Protein AF-A0A4R6C0G3-F1 (afdb_monomer)

pLDDT: mean 91.53, std 8.8, range [60.25, 98.06]

Sequence (121 aa):
MKKSLHKLELGYLLPVAFIAAYADFKWGTVLGYTFSIIYTVALACLLLVQKRDIAVIRGNIISMILSIILCIIFINGQDNGYFKPFGPTGFMVFLTVVFTILQFVIGKIVAKVRRNNDQTT

Radius of gyration: 15.87 Å; Cα contacts (8 Å, |Δi|>4): 125; chains: 1; bounding box: 39×25×46 Å

Structure (mmCIF, N/CA/C/O backbone):
data_AF-A0A4R6C0G3-F1
#
_entry.id   AF-A0A4R6C0G3-F1
#
loop_
_atom_site.group_PDB
_atom_site.id
_atom_site.type_symbol
_atom_site.label_atom_id
_atom_site.label_alt_id
_atom_site.label_comp_id
_atom_site.label_asym_id
_atom_site.label_entity_id
_atom_site.label_seq_id
_atom_site.pdbx_PDB_ins_code
_atom_site.Cartn_x
_atom_site.Cartn_y
_atom_site.Cartn_z
_atom_site.occupancy
_atom_site.B_iso_or_equiv
_atom_site.auth_seq_id
_atom_site.auth_comp_id
_atom_site.auth_asym_id
_atom_site.auth_atom_id
_atom_site.pdbx_PDB_model_num
ATOM 1 N N . MET A 1 1 ? -5.935 10.659 22.397 1.00 60.72 1 MET A N 1
ATOM 2 C CA . MET A 1 1 ? -6.317 9.726 21.307 1.00 60.72 1 MET A CA 1
ATOM 3 C C . MET A 1 1 ? -6.032 10.265 19.894 1.00 60.72 1 MET A C 1
ATOM 5 O O . MET A 1 1 ? -5.308 9.601 19.163 1.00 60.72 1 MET A O 1
ATOM 9 N N . LYS A 1 2 ? -6.485 11.477 19.514 1.00 61.81 2 LYS A N 1
ATOM 10 C CA . LYS A 1 2 ? -6.281 12.054 18.157 1.00 61.81 2 LYS A CA 1
ATOM 11 C C . LYS A 1 2 ? -4.820 12.093 17.658 1.00 61.81 2 LYS A C 1
ATOM 13 O O . LYS A 1 2 ? -4.574 11.770 16.504 1.00 61.81 2 LYS A O 1
ATOM 18 N N . LYS A 1 3 ? -3.841 12.400 18.525 1.00 63.91 3 LYS A N 1
ATOM 19 C CA . LYS A 1 3 ? -2.407 12.403 18.152 1.00 63.91 3 LYS A CA 1
ATOM 20 C C . LYS A 1 3 ? -1.879 11.035 17.687 1.00 63.91 3 LYS A C 1
ATOM 22 O O . LYS A 1 3 ? -0.987 10.999 16.853 1.00 63.91 3 LYS A O 1
ATOM 27 N N . SER A 1 4 ? -2.411 9.926 18.209 1.00 74.19 4 SER A N 1
ATOM 28 C CA . SER A 1 4 ? -1.988 8.574 17.802 1.00 74.19 4 SER A CA 1
ATOM 29 C C . SER A 1 4 ? -2.500 8.228 16.399 1.00 74.19 4 SER A C 1
ATOM 31 O O . SER A 1 4 ? -1.780 7.667 15.582 1.00 74.19 4 SER A O 1
ATOM 33 N N . LEU A 1 5 ? -3.717 8.673 16.074 1.00 78.44 5 LEU A N 1
ATOM 34 C CA . LEU A 1 5 ? -4.341 8.445 14.772 1.00 78.44 5 LEU A CA 1
ATOM 35 C C . LEU A 1 5 ? -3.604 9.123 13.617 1.00 78.44 5 LEU A C 1
ATOM 37 O O . LEU A 1 5 ? -3.425 8.505 12.574 1.00 78.44 5 LEU A O 1
ATOM 41 N N . HIS A 1 6 ? -3.145 10.362 13.801 1.00 82.88 6 HIS A N 1
ATOM 42 C CA . HIS A 1 6 ? -2.366 11.041 12.762 1.00 82.88 6 HIS A CA 1
ATOM 43 C C . HIS A 1 6 ? -1.019 10.365 12.497 1.00 82.88 6 HIS A C 1
ATOM 45 O O . HIS A 1 6 ? -0.565 10.358 11.358 1.00 82.88 6 HIS A O 1
ATOM 51 N N . LYS A 1 7 ? -0.401 9.735 13.506 1.00 85.62 7 LYS A N 1
ATOM 52 C CA . LYS A 1 7 ? 0.822 8.943 13.295 1.00 85.62 7 LYS A CA 1
ATOM 53 C C . LYS A 1 7 ? 0.564 7.724 12.404 1.00 85.62 7 LYS A C 1
ATOM 55 O O . LYS A 1 7 ? 1.399 7.407 11.569 1.00 85.62 7 LYS A O 1
ATOM 60 N N . LEU A 1 8 ? -0.595 7.075 12.550 1.00 87.31 8 LEU A N 1
ATOM 61 C CA . LEU A 1 8 ? -0.990 5.955 11.687 1.00 87.31 8 LEU A CA 1
ATOM 62 C C . LEU A 1 8 ? -1.234 6.407 10.243 1.00 87.31 8 LEU A C 1
ATOM 64 O O . LEU A 1 8 ? -0.817 5.729 9.311 1.00 87.31 8 LEU A O 1
ATOM 68 N N . GLU A 1 9 ? -1.866 7.569 10.053 1.00 87.75 9 GLU A N 1
ATOM 69 C CA . GLU A 1 9 ? -2.043 8.166 8.723 1.00 87.75 9 GLU A CA 1
ATOM 70 C C . GLU A 1 9 ? -0.699 8.511 8.069 1.00 87.75 9 GLU A C 1
ATOM 72 O O . GLU A 1 9 ? -0.540 8.309 6.869 1.00 87.75 9 GLU A O 1
ATOM 77 N N . LEU A 1 10 ? 0.283 8.971 8.853 1.00 90.12 10 LEU A N 1
ATOM 78 C CA . LEU A 1 10 ? 1.631 9.265 8.363 1.00 90.12 10 LEU A CA 1
ATOM 79 C C . LEU A 1 10 ? 2.340 8.015 7.817 1.00 90.12 10 LEU A C 1
ATOM 81 O O . LEU A 1 10 ? 3.127 8.122 6.883 1.00 90.12 10 LEU A O 1
ATOM 85 N N . GLY A 1 11 ? 2.026 6.828 8.347 1.00 87.44 11 GLY A N 1
ATOM 86 C CA . GLY A 1 11 ? 2.551 5.559 7.835 1.00 87.44 11 GLY A CA 1
ATOM 87 C C . GLY A 1 11 ? 2.175 5.289 6.373 1.00 87.44 11 GLY A C 1
ATOM 88 O O . GLY A 1 11 ? 2.958 4.710 5.627 1.00 87.44 11 GLY A O 1
ATOM 89 N N . TYR A 1 12 ? 1.027 5.798 5.918 1.00 88.31 12 TYR A N 1
ATOM 90 C CA . TYR A 1 12 ? 0.617 5.690 4.515 1.00 88.31 12 TYR A CA 1
ATOM 91 C C . TYR A 1 12 ? 1.380 6.625 3.567 1.00 88.31 12 TYR A C 1
ATOM 93 O O . TYR A 1 12 ? 1.223 6.509 2.355 1.00 88.31 12 TYR A O 1
ATOM 101 N N . LEU A 1 13 ? 2.221 7.533 4.073 1.00 91.94 13 LEU A N 1
ATOM 102 C CA . LEU A 1 13 ? 3.124 8.302 3.213 1.00 91.94 13 LEU A CA 1
ATOM 103 C C . LEU A 1 13 ? 4.275 7.449 2.670 1.00 91.94 13 LEU A C 1
ATOM 105 O O . LEU A 1 13 ? 4.986 7.891 1.772 1.00 91.94 13 LEU A O 1
ATOM 109 N N . LEU A 1 14 ? 4.475 6.235 3.190 1.00 94.56 14 LEU A N 1
ATOM 110 C CA . LEU A 1 14 ? 5.455 5.324 2.621 1.00 94.56 14 LEU A CA 1
ATOM 111 C C . LEU A 1 14 ? 4.991 4.852 1.234 1.00 94.56 14 LEU A C 1
ATOM 113 O O . LEU A 1 14 ? 3.840 4.438 1.091 1.00 94.56 14 LEU A O 1
ATOM 117 N N . PRO A 1 15 ? 5.863 4.863 0.213 1.00 96.62 15 PRO A N 1
ATOM 118 C CA . PRO A 1 15 ? 5.567 4.358 -1.127 1.00 96.62 15 PRO A CA 1
ATOM 119 C C . PRO A 1 15 ? 5.642 2.825 -1.146 1.00 96.62 15 PRO A C 1
ATOM 121 O O . PRO A 1 15 ? 6.580 2.228 -1.674 1.00 96.62 15 PRO A O 1
ATOM 124 N N . VAL A 1 16 ? 4.674 2.175 -0.499 1.00 96.56 16 VAL A N 1
ATOM 125 C CA . VAL A 1 16 ? 4.744 0.749 -0.154 1.00 96.56 16 VAL A CA 1
ATOM 126 C C . VAL A 1 16 ? 4.837 -0.140 -1.394 1.00 96.56 16 VAL A C 1
ATOM 128 O O . VAL A 1 16 ? 5.658 -1.052 -1.412 1.00 96.56 16 VAL A O 1
ATOM 131 N N . ALA A 1 17 ? 4.052 0.131 -2.442 1.00 96.81 17 ALA A N 1
ATOM 132 C CA . ALA A 1 17 ? 4.088 -0.672 -3.668 1.00 96.81 17 ALA A CA 1
ATOM 133 C C . ALA A 1 17 ? 5.476 -0.631 -4.331 1.00 96.81 17 ALA A C 1
ATOM 135 O O . ALA A 1 17 ? 5.992 -1.672 -4.738 1.00 96.81 17 ALA A O 1
ATOM 136 N N . PHE A 1 18 ? 6.110 0.548 -4.361 1.00 96.94 18 PHE A N 1
ATOM 137 C CA . PHE A 1 18 ? 7.472 0.693 -4.869 1.00 96.94 18 PHE A CA 1
ATOM 138 C C . PHE A 1 18 ? 8.494 -0.020 -3.989 1.00 96.94 18 PHE A C 1
ATOM 140 O O . PHE A 1 18 ? 9.297 -0.776 -4.519 1.00 96.94 18 PHE A O 1
ATOM 147 N N . ILE A 1 19 ? 8.464 0.178 -2.665 1.00 96.75 19 ILE A N 1
ATOM 148 C CA . ILE A 1 19 ? 9.412 -0.474 -1.744 1.00 96.75 19 ILE A CA 1
ATOM 149 C C . ILE A 1 19 ? 9.336 -1.994 -1.898 1.00 96.75 19 ILE A C 1
ATOM 151 O O . ILE A 1 19 ? 10.369 -2.648 -2.025 1.00 96.75 19 ILE A O 1
ATOM 155 N N . ALA A 1 20 ? 8.118 -2.537 -1.939 1.00 96.38 20 ALA A N 1
ATOM 156 C CA . ALA A 1 20 ? 7.879 -3.961 -2.103 1.00 96.38 20 ALA A CA 1
ATOM 157 C C . ALA A 1 20 ? 8.479 -4.480 -3.412 1.00 96.38 20 ALA A C 1
ATOM 159 O O . ALA A 1 20 ? 9.303 -5.391 -3.410 1.00 96.38 20 ALA A O 1
ATOM 160 N N . ALA A 1 21 ? 8.096 -3.853 -4.526 1.00 94.88 21 ALA A N 1
ATOM 161 C CA . ALA A 1 21 ? 8.516 -4.288 -5.844 1.00 94.88 21 ALA A CA 1
ATOM 162 C C . ALA A 1 21 ? 10.012 -4.084 -6.081 1.00 94.88 21 ALA A C 1
ATOM 164 O O . ALA A 1 21 ? 10.637 -4.926 -6.708 1.00 94.88 21 ALA A O 1
ATOM 165 N N . TYR A 1 22 ? 10.594 -2.999 -5.576 1.00 94.50 22 TYR A N 1
ATOM 166 C CA . TYR A 1 22 ? 12.018 -2.720 -5.711 1.00 94.50 22 TYR A CA 1
ATOM 167 C C . TYR A 1 22 ? 12.867 -3.710 -4.908 1.00 94.50 22 TYR A C 1
ATOM 169 O O . TYR A 1 22 ? 13.861 -4.211 -5.429 1.00 94.50 22 TYR A O 1
ATOM 177 N N . ALA A 1 23 ? 12.468 -4.024 -3.671 1.00 94.69 23 ALA A N 1
ATOM 178 C CA . ALA A 1 23 ? 13.134 -5.029 -2.846 1.00 94.69 23 ALA A CA 1
ATOM 179 C C . ALA A 1 23 ? 13.130 -6.404 -3.528 1.00 94.69 23 ALA A C 1
ATOM 181 O O . ALA A 1 23 ? 14.181 -7.019 -3.705 1.00 94.69 23 ALA A O 1
ATOM 182 N N . ASP A 1 24 ? 11.956 -6.849 -3.973 1.00 94.38 24 ASP A N 1
ATOM 183 C CA . ASP A 1 24 ? 11.792 -8.157 -4.602 1.00 94.38 24 ASP A CA 1
ATOM 184 C C . ASP A 1 24 ? 12.457 -8.235 -5.979 1.00 94.38 24 ASP A C 1
ATOM 186 O O . ASP A 1 24 ? 13.100 -9.235 -6.293 1.00 94.38 24 ASP A O 1
ATOM 190 N N . PHE A 1 25 ? 12.435 -7.148 -6.752 1.00 91.69 25 PHE A N 1
ATOM 191 C CA . PHE A 1 25 ? 13.187 -7.042 -8.000 1.00 91.69 25 PHE A CA 1
ATOM 192 C C . PHE A 1 25 ? 14.705 -7.128 -7.784 1.00 91.69 25 PHE A C 1
ATOM 194 O O . PHE A 1 25 ? 15.401 -7.786 -8.554 1.00 91.69 25 PHE A O 1
ATOM 201 N N . LYS A 1 26 ? 15.239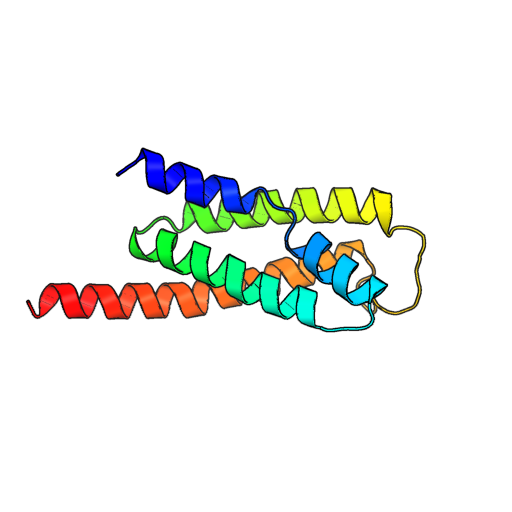 -6.470 -6.746 1.00 91.00 26 LYS A N 1
ATOM 202 C CA . LYS A 1 26 ? 16.684 -6.447 -6.470 1.00 91.00 26 LYS A CA 1
ATOM 203 C C . LYS A 1 26 ? 17.208 -7.750 -5.880 1.00 91.00 26 LYS A C 1
ATOM 205 O O . LYS A 1 26 ? 18.337 -8.123 -6.185 1.00 91.00 26 LYS A O 1
ATOM 210 N N . TRP A 1 27 ? 16.425 -8.415 -5.036 1.00 92.31 27 TRP A N 1
ATOM 211 C CA . TRP A 1 27 ? 16.853 -9.630 -4.340 1.00 92.31 27 TRP A CA 1
ATOM 212 C C . TRP A 1 27 ? 16.310 -10.922 -4.954 1.00 92.31 27 TRP A C 1
ATOM 214 O O . TRP A 1 27 ? 16.732 -12.000 -4.547 1.00 92.31 27 TRP A O 1
ATOM 224 N N . GLY A 1 28 ? 15.407 -10.839 -5.936 1.00 89.75 28 GLY A N 1
ATOM 225 C CA . GLY A 1 28 ? 14.782 -12.011 -6.552 1.00 89.75 28 GL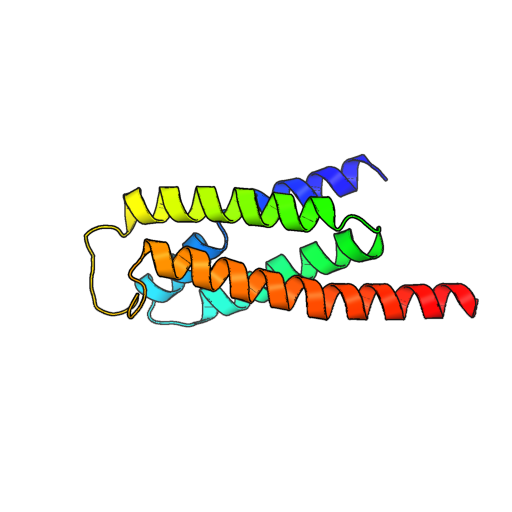Y A CA 1
ATOM 226 C C . GLY A 1 28 ? 13.877 -12.782 -5.585 1.00 89.75 28 GLY A C 1
ATOM 227 O O . GLY A 1 28 ? 13.772 -14.002 -5.686 1.00 89.75 28 GLY A O 1
ATOM 228 N N . THR A 1 29 ? 13.262 -12.092 -4.620 1.00 92.81 29 THR A N 1
ATOM 229 C CA . THR A 1 29 ? 12.414 -12.694 -3.574 1.00 92.81 29 THR A CA 1
ATOM 230 C C . THR A 1 29 ? 10.955 -12.251 -3.689 1.00 92.81 29 THR A C 1
ATOM 232 O O . THR A 1 29 ? 10.598 -11.536 -4.613 1.00 92.81 29 THR A O 1
ATOM 235 N N . VAL A 1 30 ? 10.103 -12.671 -2.744 1.00 94.56 30 VAL A N 1
ATOM 236 C CA . VAL A 1 30 ? 8.717 -12.169 -2.567 1.00 94.56 30 VAL A CA 1
ATOM 237 C C . VAL A 1 30 ? 8.480 -11.584 -1.162 1.00 94.56 30 VAL A C 1
ATOM 239 O O . VAL A 1 30 ? 7.346 -11.417 -0.692 1.00 94.56 30 VAL A O 1
ATOM 242 N N . LEU A 1 31 ? 9.570 -11.342 -0.429 1.00 95.31 31 LEU A N 1
ATOM 243 C CA . LEU A 1 31 ? 9.531 -10.859 0.948 1.00 95.31 31 LEU A CA 1
ATOM 244 C C . LEU A 1 31 ? 9.082 -9.399 1.011 1.00 95.31 31 LEU A C 1
ATOM 246 O O . LEU A 1 31 ? 8.347 -9.035 1.930 1.00 95.31 31 LEU A O 1
ATOM 250 N N . GLY A 1 32 ? 9.455 -8.581 0.025 1.00 96.00 32 GLY A N 1
ATOM 251 C CA . GLY A 1 32 ? 9.029 -7.190 -0.093 1.00 96.00 32 GLY A CA 1
ATOM 252 C C . GLY A 1 32 ? 7.508 -7.069 -0.114 1.00 96.00 32 GLY A C 1
ATOM 253 O O . GLY A 1 32 ? 6.936 -6.295 0.662 1.00 96.00 32 GLY A O 1
ATOM 254 N N . TYR A 1 33 ? 6.834 -7.885 -0.926 1.00 95.69 33 TYR A N 1
ATOM 255 C CA . TYR A 1 33 ? 5.371 -7.970 -0.949 1.00 95.69 33 TYR A CA 1
ATOM 256 C C . TYR A 1 33 ? 4.796 -8.458 0.373 1.00 95.69 33 TYR A C 1
ATOM 258 O O . TYR A 1 33 ? 3.863 -7.849 0.896 1.00 95.69 33 TYR A O 1
ATOM 266 N N . THR A 1 34 ? 5.372 -9.514 0.944 1.00 96.44 34 THR A N 1
ATOM 267 C CA . THR A 1 34 ? 4.884 -10.117 2.191 1.00 96.44 34 THR A CA 1
ATOM 268 C C . THR A 1 34 ? 4.890 -9.106 3.340 1.00 96.44 34 THR A C 1
ATOM 270 O O . THR A 1 34 ? 3.859 -8.883 3.980 1.00 96.44 34 THR A O 1
ATOM 273 N N . PHE A 1 35 ? 6.015 -8.424 3.566 1.00 96.31 35 PHE A N 1
ATOM 274 C CA . PHE A 1 35 ? 6.122 -7.407 4.614 1.00 96.31 35 PHE A CA 1
ATOM 275 C C . PHE A 1 35 ? 5.203 -6.212 4.361 1.00 96.31 35 PHE A C 1
ATOM 277 O O . PHE A 1 35 ? 4.600 -5.686 5.295 1.00 96.31 35 PHE A O 1
ATOM 284 N N . SER A 1 36 ? 5.040 -5.819 3.100 1.00 96.56 36 SER A N 1
ATOM 285 C CA . SER A 1 36 ? 4.169 -4.712 2.705 1.00 96.56 36 SER A CA 1
ATOM 286 C C . SER A 1 36 ? 2.690 -4.997 2.959 1.00 96.56 36 SER A C 1
ATOM 288 O O . SER A 1 36 ? 1.967 -4.127 3.455 1.00 96.56 36 SER A O 1
ATOM 290 N N . ILE A 1 37 ? 2.236 -6.223 2.686 1.00 96.94 37 ILE A N 1
ATOM 291 C CA . ILE A 1 37 ? 0.874 -6.661 3.009 1.00 96.94 37 ILE A CA 1
ATOM 292 C C . ILE A 1 37 ? 0.672 -6.636 4.523 1.00 96.94 37 ILE A C 1
ATOM 294 O O . ILE A 1 37 ? -0.277 -6.011 4.990 1.00 96.94 37 ILE A O 1
ATOM 298 N N . ILE A 1 38 ? 1.575 -7.247 5.297 1.00 97.31 38 ILE A N 1
ATOM 299 C CA . ILE A 1 38 ? 1.468 -7.287 6.764 1.00 97.31 38 ILE A CA 1
ATOM 300 C C . ILE A 1 38 ? 1.402 -5.867 7.338 1.00 97.31 38 ILE A C 1
ATOM 302 O O . ILE A 1 38 ? 0.502 -5.554 8.119 1.00 97.31 38 ILE A O 1
ATOM 306 N N . TYR A 1 39 ? 2.318 -4.993 6.915 1.00 96.50 39 TYR A N 1
ATOM 307 C CA . TYR A 1 39 ? 2.387 -3.604 7.360 1.00 96.50 39 TYR A CA 1
ATOM 308 C C . TYR A 1 39 ? 1.093 -2.841 7.064 1.00 96.50 39 TYR A C 1
ATOM 310 O O . TYR A 1 39 ? 0.486 -2.247 7.959 1.00 96.50 39 TYR A O 1
ATOM 318 N N . THR A 1 40 ? 0.646 -2.869 5.809 1.00 96.38 40 THR A N 1
ATOM 319 C CA . THR A 1 40 ? -0.512 -2.076 5.394 1.00 96.38 40 THR A CA 1
ATOM 320 C C . THR A 1 40 ? -1.823 -2.616 5.951 1.00 96.38 40 THR A C 1
ATOM 322 O O . THR A 1 40 ? -2.667 -1.829 6.378 1.00 96.38 40 THR A O 1
ATOM 325 N N . VAL A 1 41 ? -1.987 -3.940 6.038 1.00 97.06 41 VAL A N 1
ATOM 326 C CA . VAL A 1 41 ? -3.152 -4.570 6.676 1.00 97.06 41 VAL A CA 1
ATOM 327 C C . VAL A 1 41 ? -3.211 -4.213 8.158 1.00 97.06 41 VAL A C 1
ATOM 329 O O . VAL A 1 41 ? -4.273 -3.821 8.637 1.00 97.06 41 VAL A O 1
ATOM 332 N N . ALA A 1 42 ? -2.090 -4.268 8.883 1.00 96.44 42 ALA A N 1
ATOM 333 C CA . ALA A 1 42 ? -2.054 -3.879 10.292 1.00 96.44 42 ALA A CA 1
ATOM 334 C C . ALA A 1 42 ? -2.492 -2.417 10.489 1.00 96.44 42 ALA A C 1
ATOM 336 O O . ALA A 1 42 ? -3.349 -2.132 11.332 1.00 96.44 42 ALA A O 1
ATOM 337 N N . LEU A 1 43 ? -1.978 -1.491 9.669 1.00 95.75 43 LEU A N 1
ATOM 338 C CA . LEU A 1 43 ? -2.406 -0.090 9.695 1.00 95.75 43 LEU A CA 1
ATOM 339 C C . LEU A 1 43 ? -3.894 0.077 9.362 1.00 95.75 43 LEU A C 1
ATOM 341 O O . LEU A 1 43 ? -4.600 0.821 10.048 1.00 95.75 43 LEU A O 1
ATOM 345 N N . ALA A 1 44 ? -4.382 -0.607 8.326 1.00 96.50 44 ALA A N 1
ATOM 346 C CA . ALA A 1 44 ? -5.784 -0.562 7.923 1.00 96.50 44 ALA A CA 1
ATOM 347 C C . ALA A 1 44 ? -6.707 -1.067 9.036 1.00 96.50 44 ALA A C 1
ATOM 349 O O . ALA A 1 44 ? -7.686 -0.396 9.359 1.00 96.50 44 ALA A O 1
ATOM 350 N N . CYS A 1 45 ? -6.374 -2.184 9.687 1.00 96.00 45 CYS A N 1
ATOM 351 C CA . CYS A 1 45 ? -7.125 -2.712 10.826 1.00 96.00 45 CYS A CA 1
ATOM 352 C C . CYS A 1 45 ? -7.271 -1.663 11.939 1.00 96.00 45 CYS A C 1
ATOM 354 O O . CYS A 1 45 ? -8.382 -1.411 12.409 1.00 96.00 45 CYS A O 1
ATOM 356 N N . LEU A 1 46 ? -6.177 -0.996 12.322 1.00 94.62 46 LEU A N 1
ATOM 357 C CA . LEU A 1 46 ? -6.192 0.023 13.379 1.00 94.62 46 LEU A CA 1
ATOM 358 C C . LEU A 1 46 ? -7.068 1.238 13.027 1.00 94.62 46 LEU A C 1
ATOM 360 O O . LEU A 1 46 ? -7.744 1.779 13.906 1.00 94.62 46 LEU A O 1
ATOM 364 N N . LEU A 1 47 ? -7.082 1.660 11.760 1.00 94.31 47 LEU A N 1
ATOM 365 C CA . LEU A 1 47 ? -7.881 2.796 11.286 1.00 94.31 47 LEU A CA 1
ATOM 366 C C . LEU A 1 47 ? -9.361 2.439 11.070 1.00 94.31 47 LEU A C 1
ATOM 368 O O . LEU A 1 47 ? -10.244 3.213 11.447 1.00 94.31 47 LEU A O 1
ATOM 372 N N . LEU A 1 48 ? -9.656 1.269 10.499 1.00 95.38 48 LEU A N 1
ATOM 373 C CA . LEU A 1 48 ? -11.019 0.828 10.173 1.00 95.38 48 LEU A CA 1
ATOM 374 C C . LEU A 1 48 ? -11.832 0.457 11.414 1.00 95.38 48 LEU A C 1
ATOM 376 O O . LEU A 1 48 ? -13.039 0.716 11.467 1.00 95.38 48 LEU A O 1
ATOM 380 N N . VAL A 1 49 ? -11.177 -0.063 12.453 1.00 94.12 49 VAL A N 1
ATOM 381 C CA . VAL A 1 49 ? -11.791 -0.224 13.777 1.00 94.12 49 VAL A CA 1
ATOM 382 C C . VAL A 1 49 ? -12.304 1.117 14.314 1.00 94.12 49 VAL A C 1
ATOM 384 O O . VAL A 1 49 ? -13.374 1.175 14.913 1.00 94.12 49 VAL A O 1
ATOM 387 N N . GLN A 1 50 ? -11.599 2.211 14.022 1.00 92.12 50 GLN A N 1
ATOM 388 C CA . GLN A 1 50 ? -11.967 3.571 14.423 1.00 92.12 50 GLN A CA 1
ATOM 389 C C . GLN A 1 50 ? -12.850 4.289 13.385 1.00 92.12 50 GLN A C 1
ATOM 391 O O . GLN A 1 50 ? -12.992 5.510 13.439 1.00 92.12 50 GLN A O 1
ATOM 396 N N . LYS A 1 51 ? -13.445 3.543 12.438 1.00 92.12 51 LYS A N 1
ATOM 397 C CA . LYS A 1 51 ? -14.320 4.051 11.363 1.00 92.12 51 LYS A CA 1
ATOM 398 C C . LYS A 1 51 ? -13.650 5.116 10.476 1.00 92.12 51 LYS A C 1
ATOM 400 O O . LYS A 1 51 ? -14.300 6.060 10.033 1.00 92.12 51 LYS A O 1
ATOM 405 N N . ARG A 1 52 ? -12.336 5.003 10.238 1.00 93.44 52 ARG A N 1
ATOM 406 C CA . ARG A 1 52 ? -11.562 5.954 9.414 1.00 93.44 52 ARG A CA 1
ATOM 407 C C . ARG A 1 52 ? -11.270 5.424 8.011 1.00 93.44 52 ARG A C 1
ATOM 409 O O . ARG A 1 52 ? -10.140 5.479 7.542 1.00 93.44 52 ARG A O 1
ATOM 416 N N . ASP A 1 53 ? -12.303 4.956 7.325 1.00 94.56 53 ASP A N 1
ATOM 417 C CA . ASP A 1 53 ? -12.238 4.428 5.957 1.00 94.56 53 ASP A CA 1
ATOM 418 C C . ASP A 1 53 ? -11.592 5.404 4.968 1.00 94.56 53 ASP A C 1
ATOM 420 O O . ASP A 1 53 ? -10.677 5.046 4.230 1.00 94.56 53 ASP A O 1
ATOM 424 N N . ILE A 1 54 ? -12.010 6.672 5.018 1.00 94.25 54 ILE A N 1
ATOM 425 C CA . ILE A 1 54 ? -11.505 7.732 4.134 1.00 94.25 54 ILE A CA 1
ATOM 426 C C . ILE A 1 54 ? -9.993 7.931 4.318 1.00 94.25 54 ILE A C 1
ATOM 428 O O . ILE A 1 54 ? -9.285 8.217 3.355 1.00 94.25 54 ILE A O 1
ATOM 432 N N . ALA A 1 55 ? -9.481 7.753 5.541 1.00 93.88 55 ALA A N 1
ATOM 433 C CA . ALA A 1 55 ? -8.054 7.887 5.816 1.00 93.88 55 ALA A CA 1
ATOM 434 C C . ALA A 1 55 ? -7.238 6.773 5.143 1.00 93.88 55 ALA A C 1
ATOM 436 O O . ALA A 1 55 ? -6.178 7.060 4.592 1.00 93.88 55 ALA A O 1
ATOM 437 N N . VAL A 1 56 ? -7.755 5.539 5.126 1.00 95.88 56 VAL A N 1
ATOM 438 C CA . VAL A 1 56 ? -7.132 4.397 4.435 1.00 95.88 56 VAL A CA 1
ATOM 439 C C . VAL A 1 56 ? -7.116 4.623 2.923 1.00 95.88 56 VAL A C 1
ATOM 441 O O . VAL A 1 56 ? -6.074 4.461 2.294 1.00 95.88 56 VAL A O 1
ATOM 444 N N . ILE A 1 57 ? -8.233 5.062 2.330 1.00 96.38 57 ILE A N 1
ATOM 445 C CA . ILE A 1 57 ? -8.311 5.329 0.881 1.00 96.38 57 ILE A CA 1
ATOM 446 C C . ILE A 1 57 ? -7.332 6.436 0.489 1.00 96.38 57 ILE A C 1
ATOM 448 O O . ILE A 1 57 ? -6.496 6.244 -0.391 1.00 96.38 57 ILE A O 1
ATOM 452 N N . ARG A 1 58 ? -7.396 7.584 1.174 1.00 96.00 58 ARG A N 1
ATOM 453 C CA . ARG A 1 58 ? -6.504 8.718 0.907 1.00 96.00 58 ARG A CA 1
ATOM 454 C C . ARG A 1 58 ? -5.039 8.324 1.083 1.00 96.00 58 ARG A C 1
ATOM 456 O O . ARG A 1 58 ? -4.211 8.706 0.266 1.00 96.00 58 ARG A O 1
ATOM 463 N N . GLY A 1 59 ? -4.734 7.550 2.123 1.00 95.62 59 GLY A N 1
ATOM 464 C CA . GLY A 1 59 ? -3.397 7.029 2.374 1.00 95.62 59 GLY A CA 1
ATOM 465 C C . GLY A 1 59 ? -2.868 6.178 1.219 1.00 95.62 59 GLY A C 1
ATOM 466 O O . GLY A 1 59 ? -1.781 6.447 0.719 1.00 95.62 59 GLY A O 1
ATOM 467 N N . ASN A 1 60 ? -3.652 5.207 0.738 1.00 97.00 60 ASN A N 1
ATOM 468 C CA . ASN A 1 60 ? -3.256 4.375 -0.404 1.00 97.00 60 ASN A CA 1
ATOM 469 C C . ASN A 1 60 ? -3.076 5.192 -1.690 1.00 97.00 60 ASN A C 1
ATOM 471 O O . ASN A 1 60 ? -2.131 4.938 -2.428 1.00 97.00 60 ASN A O 1
ATOM 475 N N . ILE A 1 61 ? -3.920 6.200 -1.946 1.00 97.38 61 ILE A N 1
ATOM 476 C CA . ILE A 1 61 ? -3.767 7.085 -3.114 1.00 97.38 61 ILE A CA 1
ATOM 477 C C . ILE A 1 61 ? -2.437 7.849 -3.050 1.00 97.38 61 ILE A C 1
ATOM 479 O O . ILE A 1 61 ? -1.698 7.870 -4.033 1.00 97.38 61 ILE A O 1
ATOM 483 N N . ILE A 1 62 ? -2.099 8.438 -1.896 1.00 97.12 62 ILE A N 1
ATOM 484 C CA . ILE A 1 62 ? -0.827 9.156 -1.720 1.00 97.12 62 ILE A CA 1
ATOM 485 C C . ILE A 1 62 ? 0.357 8.190 -1.873 1.00 97.12 62 ILE A C 1
ATOM 487 O O . ILE A 1 62 ? 1.285 8.470 -2.631 1.00 97.12 62 ILE A O 1
ATOM 491 N N . SER A 1 63 ? 0.297 7.031 -1.213 1.00 97.62 63 SER A N 1
ATOM 492 C CA . SER A 1 63 ? 1.305 5.970 -1.313 1.00 97.62 63 SER A CA 1
ATOM 493 C C . SER A 1 63 ? 1.530 5.515 -2.760 1.00 97.62 63 SER A C 1
ATOM 495 O O . SER A 1 63 ? 2.672 5.332 -3.187 1.00 97.62 63 SER A O 1
ATOM 497 N N . MET A 1 64 ? 0.453 5.374 -3.538 1.00 97.81 64 MET A N 1
ATOM 498 C CA . MET A 1 64 ? 0.494 4.985 -4.947 1.00 97.81 64 MET A CA 1
ATOM 499 C C . MET A 1 64 ? 1.174 6.046 -5.805 1.00 97.81 64 MET A C 1
ATOM 501 O O . MET A 1 64 ? 2.063 5.709 -6.580 1.00 97.81 64 MET A O 1
ATOM 505 N N . ILE A 1 65 ? 0.806 7.322 -5.647 1.00 98.06 65 ILE A N 1
ATOM 506 C CA . ILE A 1 65 ? 1.431 8.429 -6.387 1.00 98.06 65 ILE A CA 1
ATOM 507 C C . ILE A 1 65 ? 2.937 8.458 -6.113 1.00 98.06 65 ILE A C 1
ATOM 509 O O . ILE A 1 65 ? 3.730 8.490 -7.052 1.00 98.06 65 ILE A O 1
ATOM 513 N N . LEU A 1 66 ? 3.343 8.370 -4.843 1.00 97.88 66 LEU A N 1
ATOM 514 C CA . LEU A 1 66 ? 4.760 8.324 -4.472 1.00 97.88 66 LEU A CA 1
ATOM 515 C C . LEU A 1 66 ? 5.460 7.083 -5.041 1.00 97.88 66 LEU A C 1
ATOM 517 O O . LEU A 1 66 ? 6.584 7.181 -5.528 1.00 97.88 66 LEU A O 1
ATOM 521 N N . SER A 1 67 ? 4.786 5.930 -5.038 1.00 97.75 67 SER A N 1
ATOM 522 C CA . SER A 1 67 ? 5.317 4.695 -5.623 1.00 97.75 67 SER A CA 1
ATOM 523 C C . SER A 1 67 ? 5.539 4.823 -7.129 1.00 97.75 67 SER A C 1
ATOM 525 O O . SER A 1 67 ? 6.568 4.384 -7.634 1.00 97.75 67 SER A O 1
ATOM 527 N N . ILE A 1 68 ? 4.613 5.459 -7.850 1.00 96.88 68 ILE A N 1
ATOM 528 C CA . ILE A 1 68 ? 4.738 5.713 -9.290 1.00 96.88 68 ILE A CA 1
ATOM 529 C C . ILE A 1 68 ? 5.895 6.674 -9.564 1.00 96.88 68 ILE A C 1
ATOM 531 O O . ILE A 1 68 ? 6.712 6.386 -10.432 1.00 96.88 68 ILE A O 1
ATOM 535 N N . ILE A 1 69 ? 6.008 7.774 -8.809 1.00 96.88 69 ILE A N 1
ATOM 536 C CA . ILE A 1 69 ? 7.108 8.739 -8.964 1.00 96.88 69 ILE A CA 1
ATOM 537 C C . ILE A 1 69 ? 8.459 8.040 -8.784 1.00 96.88 69 ILE A C 1
ATOM 539 O O . ILE A 1 69 ? 9.332 8.154 -9.642 1.00 96.88 69 ILE A O 1
ATOM 543 N N . LEU A 1 70 ? 8.629 7.263 -7.711 1.00 96.44 70 LEU A N 1
ATOM 544 C CA . LEU A 1 70 ? 9.877 6.533 -7.476 1.00 96.44 70 LEU A CA 1
ATOM 545 C C . LEU A 1 70 ? 10.126 5.448 -8.525 1.00 96.44 70 LEU A C 1
ATOM 547 O O . LEU A 1 70 ? 11.259 5.271 -8.964 1.00 96.44 70 LEU A O 1
ATOM 551 N N . CYS A 1 71 ? 9.084 4.756 -8.979 1.00 95.06 71 CYS A N 1
ATOM 552 C CA . CYS A 1 71 ? 9.197 3.790 -10.066 1.00 95.06 71 CYS A CA 1
ATOM 553 C C . CYS A 1 71 ? 9.718 4.455 -11.351 1.00 95.06 71 CYS A C 1
ATOM 555 O O . CYS A 1 71 ? 10.637 3.930 -11.981 1.00 95.06 71 CYS A O 1
ATOM 557 N N . ILE A 1 72 ? 9.205 5.641 -11.691 1.00 94.00 72 ILE A N 1
ATOM 558 C CA . ILE A 1 72 ? 9.664 6.420 -12.846 1.00 94.00 72 ILE A CA 1
ATOM 559 C C . ILE A 1 72 ? 11.146 6.801 -12.707 1.00 94.00 72 ILE A C 1
ATOM 561 O O . ILE A 1 72 ? 11.877 6.747 -13.689 1.00 94.00 72 ILE A O 1
ATOM 565 N N . ILE A 1 73 ? 11.595 7.158 -11.501 1.00 93.69 73 ILE A N 1
ATOM 566 C CA . ILE A 1 73 ? 12.975 7.604 -11.251 1.00 93.69 73 ILE A CA 1
ATOM 567 C C . ILE A 1 73 ? 13.971 6.433 -11.245 1.00 93.69 73 ILE A C 1
ATOM 569 O O . ILE A 1 73 ? 15.061 6.557 -11.794 1.00 93.69 73 ILE A O 1
ATOM 573 N N . PHE A 1 74 ? 13.627 5.310 -10.608 1.00 91.88 74 PHE A N 1
ATOM 574 C CA . PHE A 1 74 ? 14.592 4.247 -10.290 1.00 91.88 74 PHE A CA 1
ATOM 575 C C . PHE A 1 74 ? 14.492 2.997 -11.167 1.00 91.88 74 PHE A C 1
ATOM 577 O O . PHE A 1 74 ? 15.466 2.252 -11.269 1.00 91.88 74 PHE A O 1
ATOM 584 N N . ILE A 1 75 ? 13.318 2.724 -11.740 1.00 88.38 75 ILE A N 1
ATOM 585 C CA . ILE A 1 75 ? 13.026 1.464 -12.444 1.00 88.38 75 ILE A CA 1
ATOM 586 C C . ILE A 1 75 ? 12.776 1.704 -13.935 1.00 88.38 75 ILE A C 1
ATOM 588 O O . ILE A 1 75 ? 13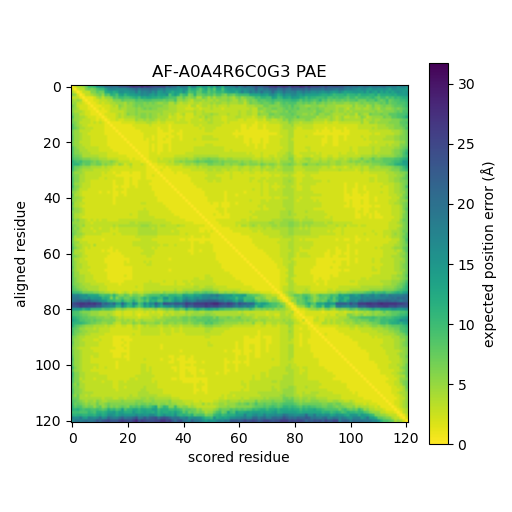.046 0.823 -14.751 1.00 88.38 75 ILE A O 1
ATOM 592 N N . ASN A 1 76 ? 12.271 2.876 -14.319 1.00 77.75 76 ASN A N 1
ATOM 593 C CA . ASN A 1 76 ? 11.935 3.163 -15.710 1.00 77.75 76 ASN A CA 1
ATOM 594 C C . ASN A 1 76 ? 13.169 3.020 -16.617 1.00 77.75 76 ASN A C 1
ATOM 596 O O . ASN A 1 76 ? 14.211 3.616 -16.358 1.00 77.75 76 ASN A O 1
ATOM 600 N N . GLY A 1 77 ? 13.056 2.186 -17.653 1.00 71.62 77 GLY A N 1
ATOM 601 C CA . GLY A 1 77 ? 14.169 1.798 -18.529 1.00 71.62 77 GLY A CA 1
ATOM 602 C C . GLY A 1 77 ? 14.845 0.460 -18.188 1.00 71.62 77 GLY A C 1
ATOM 603 O O . GLY A 1 77 ? 15.596 -0.049 -19.013 1.00 71.62 77 GLY A O 1
ATOM 604 N N . GLN A 1 78 ? 14.555 -0.154 -17.034 1.00 70.50 78 GLN A N 1
ATOM 605 C CA . GLN A 1 78 ? 15.018 -1.503 -16.664 1.00 70.50 78 GLN A CA 1
ATOM 606 C C . GLN A 1 78 ? 13.922 -2.549 -16.936 1.00 70.50 78 GLN A C 1
ATOM 608 O O . GLN A 1 78 ? 13.414 -3.196 -16.016 1.00 70.50 78 GLN A O 1
ATOM 613 N N . ASP A 1 79 ? 13.501 -2.690 -18.199 1.00 63.34 79 ASP A N 1
ATOM 614 C CA . ASP A 1 79 ? 12.485 -3.680 -18.585 1.00 63.34 79 ASP A CA 1
ATOM 615 C C . ASP A 1 79 ? 13.081 -5.096 -18.675 1.00 63.34 79 ASP A C 1
ATOM 617 O O . ASP A 1 79 ? 13.401 -5.605 -19.746 1.00 63.34 79 ASP A O 1
ATOM 621 N N . ASN A 1 80 ? 13.229 -5.743 -17.518 1.00 67.81 80 ASN A N 1
ATOM 622 C CA . ASN A 1 80 ? 13.748 -7.111 -17.407 1.00 67.81 80 ASN A CA 1
ATOM 623 C C . ASN A 1 80 ? 12.632 -8.177 -17.419 1.00 67.81 80 ASN A C 1
ATOM 625 O O . ASN A 1 80 ? 12.829 -9.291 -16.942 1.00 67.81 80 ASN A O 1
ATOM 629 N N . GLY A 1 81 ? 11.421 -7.847 -17.881 1.00 83.69 81 GLY A N 1
ATOM 630 C CA . GLY A 1 81 ? 10.282 -8.773 -17.903 1.00 83.69 81 GLY A CA 1
ATOM 631 C C . GLY A 1 81 ? 9.575 -8.985 -16.557 1.00 83.69 81 GLY A C 1
ATOM 632 O O . GLY A 1 81 ? 8.425 -9.416 -16.560 1.00 83.69 81 GLY A O 1
ATOM 633 N N . TYR A 1 82 ? 10.192 -8.611 -15.431 1.00 88.62 82 TYR A N 1
ATOM 634 C CA . TYR A 1 82 ? 9.608 -8.719 -14.083 1.00 88.62 82 TYR A CA 1
ATOM 635 C C . TYR A 1 82 ? 8.253 -8.005 -13.946 1.00 88.62 82 TYR A C 1
ATOM 637 O O . TYR A 1 82 ? 7.343 -8.495 -13.289 1.00 88.62 82 TYR A O 1
ATOM 645 N N . PHE A 1 83 ? 8.103 -6.849 -14.597 1.00 90.00 83 PHE A N 1
ATOM 646 C CA . PHE A 1 83 ? 6.910 -6.006 -14.481 1.00 90.00 83 PHE A CA 1
ATOM 647 C C . PHE A 1 83 ? 5.833 -6.310 -15.536 1.00 90.00 83 PHE A C 1
ATOM 649 O O . PHE A 1 83 ? 4.867 -5.557 -15.676 1.00 90.00 83 PHE A O 1
ATOM 656 N N . LYS A 1 84 ? 5.979 -7.388 -16.315 1.00 89.00 84 LYS A N 1
ATOM 657 C CA . LYS A 1 84 ? 4.959 -7.798 -17.289 1.00 89.00 84 LYS A CA 1
ATOM 658 C C . LYS A 1 84 ? 3.717 -8.358 -16.578 1.00 89.00 84 LYS A C 1
ATOM 660 O O . LYS A 1 84 ? 3.836 -8.941 -15.505 1.00 89.00 84 LYS A O 1
ATOM 665 N N . PRO A 1 85 ? 2.519 -8.214 -17.170 1.00 90.62 85 PRO A N 1
ATOM 666 C CA . PRO A 1 85 ? 2.223 -7.586 -18.464 1.00 90.62 85 PRO A CA 1
ATOM 667 C C . PRO A 1 85 ? 2.018 -6.061 -18.399 1.00 90.62 85 PRO A C 1
ATOM 669 O O . PRO A 1 85 ? 1.840 -5.433 -19.436 1.00 90.62 85 PRO A O 1
ATOM 672 N N . PHE A 1 86 ? 2.020 -5.459 -17.208 1.00 89.25 86 PHE A N 1
ATOM 673 C CA . PHE A 1 86 ? 1.551 -4.081 -16.997 1.00 89.25 86 PHE A CA 1
ATOM 674 C C . PHE A 1 86 ? 2.625 -2.997 -17.180 1.00 89.25 86 PHE A C 1
ATOM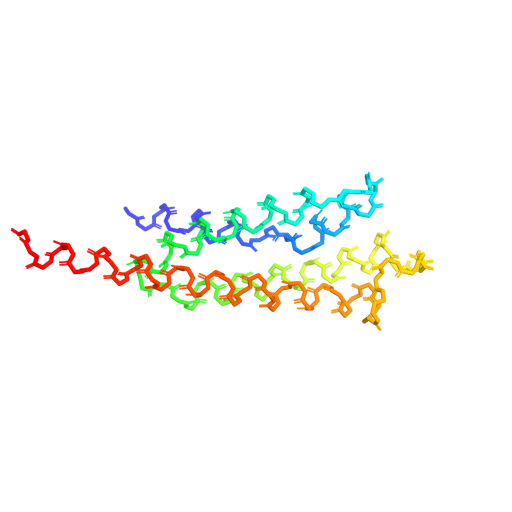 676 O O . PHE A 1 86 ? 2.301 -1.810 -17.221 1.00 89.25 86 PHE A O 1
ATOM 683 N N . GLY A 1 87 ? 3.898 -3.389 -17.253 1.00 91.19 87 GLY A N 1
ATOM 684 C CA . GLY A 1 87 ? 5.034 -2.476 -17.166 1.00 91.19 87 GLY A CA 1
ATOM 685 C C . GLY A 1 87 ? 5.236 -1.937 -15.740 1.00 91.19 87 GLY A C 1
ATOM 686 O O . GLY A 1 87 ? 4.377 -2.125 -14.877 1.00 91.19 87 GLY A O 1
ATOM 687 N N . PRO A 1 88 ? 6.364 -1.261 -15.452 1.00 91.88 88 PRO A N 1
ATOM 688 C CA . PRO A 1 88 ? 6.719 -0.874 -14.084 1.00 91.88 88 PRO A CA 1
ATOM 689 C C . PRO A 1 88 ? 5.660 -0.016 -13.380 1.00 91.88 88 PRO A C 1
ATOM 691 O O . PRO A 1 88 ? 5.256 -0.313 -12.257 1.00 91.88 88 PRO A O 1
ATOM 694 N N . THR A 1 89 ? 5.154 1.017 -14.054 1.00 93.50 89 THR A N 1
ATOM 695 C CA . THR A 1 89 ? 4.154 1.937 -13.492 1.00 93.50 89 THR A CA 1
ATOM 696 C C . THR A 1 89 ? 2.783 1.282 -13.350 1.00 93.50 89 THR A C 1
ATOM 698 O O . THR A 1 89 ? 2.158 1.402 -12.295 1.00 93.50 89 THR A O 1
ATOM 701 N N . GLY A 1 90 ? 2.330 0.540 -14.366 1.00 94.38 90 GLY A N 1
ATOM 702 C CA . GLY A 1 90 ? 1.078 -0.217 -14.311 1.00 94.38 90 GLY A CA 1
ATOM 703 C C . GLY A 1 90 ? 1.097 -1.276 -13.209 1.00 94.38 90 GLY A C 1
ATOM 704 O O . GLY A 1 90 ? 0.103 -1.473 -12.512 1.00 94.38 90 GLY A O 1
ATOM 705 N N . PHE A 1 91 ? 2.255 -1.891 -12.972 1.00 94.75 91 PHE A N 1
ATOM 706 C CA . PHE A 1 91 ? 2.444 -2.849 -11.893 1.00 94.75 91 PHE A CA 1
ATOM 707 C C . PHE A 1 91 ? 2.350 -2.203 -10.499 1.00 94.75 91 PHE A C 1
ATOM 709 O O . PHE A 1 91 ? 1.773 -2.810 -9.596 1.00 94.75 91 PHE A O 1
ATOM 716 N N . MET A 1 92 ? 2.810 -0.955 -10.317 1.00 96.06 92 MET A N 1
ATOM 717 C CA . MET A 1 92 ? 2.583 -0.218 -9.060 1.00 96.06 92 MET A CA 1
ATOM 718 C C . MET A 1 92 ? 1.090 -0.022 -8.786 1.00 96.06 92 MET A C 1
ATOM 720 O O . MET A 1 92 ? 0.638 -0.263 -7.668 1.00 96.06 92 MET A O 1
ATOM 724 N N . VAL A 1 93 ? 0.320 0.371 -9.807 1.00 96.94 93 VAL A N 1
ATOM 725 C CA . VAL A 1 93 ? -1.139 0.536 -9.690 1.00 96.94 93 VAL A CA 1
ATOM 726 C C . VAL A 1 93 ? -1.797 -0.796 -9.338 1.00 96.94 93 VAL A C 1
ATOM 728 O O . VAL A 1 93 ? -2.595 -0.859 -8.404 1.00 96.94 93 VAL A O 1
ATOM 731 N N . PHE A 1 94 ? -1.426 -1.871 -10.038 1.00 96.81 94 PHE A N 1
ATOM 732 C CA . PHE A 1 94 ? -1.924 -3.218 -9.769 1.00 96.81 94 PHE A CA 1
ATOM 733 C C . PHE A 1 94 ? -1.674 -3.640 -8.314 1.00 96.81 94 PHE A C 1
ATOM 735 O O . PHE A 1 94 ? -2.615 -4.023 -7.617 1.00 96.81 94 PHE A O 1
ATOM 742 N N . LEU A 1 95 ? -0.439 -3.506 -7.820 1.00 96.50 95 LEU A N 1
ATOM 743 C CA . LEU A 1 95 ? -0.100 -3.840 -6.436 1.00 96.50 95 LEU A CA 1
ATOM 744 C C . LEU A 1 95 ? -0.880 -2.999 -5.429 1.00 96.50 95 LEU A C 1
ATOM 746 O O . LEU A 1 95 ? -1.402 -3.548 -4.460 1.00 96.50 95 LEU A O 1
ATOM 750 N N . THR A 1 96 ? -1.005 -1.688 -5.652 1.00 97.31 96 THR A N 1
ATOM 751 C CA . THR A 1 96 ? -1.817 -0.827 -4.786 1.00 97.31 96 THR A CA 1
ATOM 752 C C . THR A 1 96 ? -3.258 -1.319 -4.724 1.00 97.31 96 THR A C 1
ATOM 754 O O . THR A 1 96 ? -3.811 -1.406 -3.627 1.00 97.31 96 THR A O 1
ATOM 757 N N . VAL A 1 97 ? -3.874 -1.662 -5.859 1.00 97.50 97 VAL A N 1
ATOM 758 C CA . VAL A 1 97 ? -5.253 -2.170 -5.896 1.00 97.50 97 VAL A CA 1
ATOM 759 C C . VAL A 1 97 ? -5.368 -3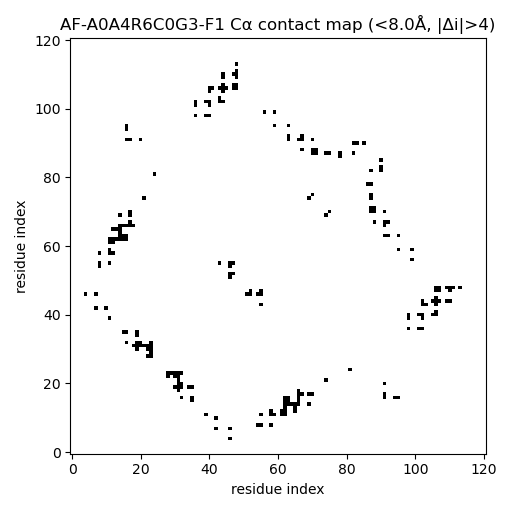.470 -5.102 1.00 97.50 97 VAL A C 1
ATOM 761 O O . VAL A 1 97 ? -6.224 -3.567 -4.223 1.00 97.50 97 VAL A O 1
ATOM 764 N N . VAL A 1 98 ? -4.474 -4.435 -5.339 1.00 97.38 98 VAL A N 1
ATOM 765 C CA . VAL A 1 98 ? -4.461 -5.721 -4.623 1.00 97.38 98 VAL A CA 1
ATOM 766 C C . VAL A 1 98 ? -4.298 -5.512 -3.117 1.00 97.38 98 VAL A C 1
ATOM 768 O O . VAL A 1 98 ? -5.088 -6.034 -2.329 1.00 97.38 98 VAL A O 1
ATOM 771 N N . PHE A 1 99 ? -3.321 -4.706 -2.696 1.00 96.88 99 PHE A N 1
ATOM 772 C CA . PHE A 1 99 ? -3.083 -4.427 -1.279 1.00 96.88 99 PHE A CA 1
ATOM 773 C C . PHE A 1 99 ? -4.267 -3.703 -0.643 1.00 96.88 99 PHE A C 1
ATOM 775 O O . PHE A 1 99 ? -4.674 -4.059 0.460 1.00 96.88 99 PHE A O 1
ATOM 782 N N . THR A 1 100 ? -4.869 -2.742 -1.343 1.00 97.12 100 THR A N 1
ATOM 783 C CA . THR A 1 100 ? -6.041 -2.009 -0.849 1.00 97.12 100 THR A CA 1
ATOM 784 C C . THR A 1 100 ? -7.230 -2.948 -0.647 1.00 97.12 100 THR A C 1
ATOM 786 O O . THR A 1 100 ? -7.888 -2.883 0.390 1.00 97.12 100 THR A O 1
ATOM 789 N N . ILE A 1 101 ? -7.489 -3.868 -1.582 1.00 98.06 101 ILE A N 1
ATOM 790 C CA . ILE A 1 101 ? -8.551 -4.874 -1.432 1.00 98.06 101 ILE A CA 1
ATOM 791 C C . ILE A 1 101 ? -8.307 -5.720 -0.177 1.00 98.06 101 ILE A C 1
ATOM 793 O O . ILE A 1 101 ? -9.207 -5.847 0.654 1.00 98.06 101 ILE A O 1
ATOM 797 N N . LEU A 1 102 ? -7.089 -6.239 0.012 1.00 97.56 102 LEU A N 1
ATOM 798 C CA . LEU A 1 102 ? -6.737 -7.044 1.188 1.00 97.56 102 LEU A CA 1
ATOM 799 C C . LEU A 1 102 ? -6.899 -6.263 2.498 1.00 97.56 102 LEU A C 1
ATOM 801 O O . LEU A 1 102 ? -7.503 -6.767 3.447 1.00 97.56 102 LEU A O 1
ATOM 805 N N . GLN A 1 103 ? -6.423 -5.017 2.539 1.00 97.19 103 GLN A N 1
ATOM 806 C CA . GLN A 1 103 ? -6.594 -4.109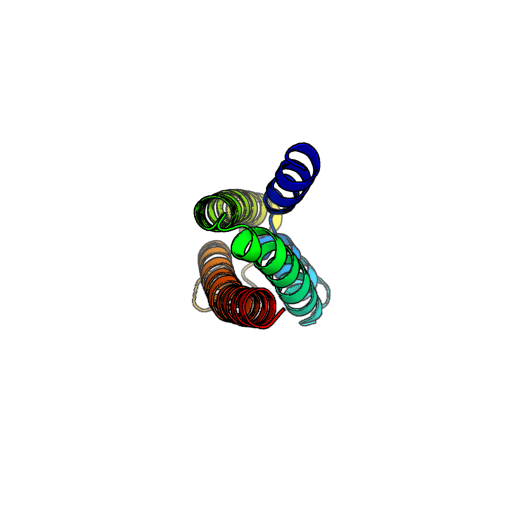 3.674 1.00 97.19 103 GLN A CA 1
ATOM 807 C C . GLN A 1 103 ? -8.070 -3.932 4.049 1.00 97.19 103 GLN A C 1
ATOM 809 O O . GLN A 1 103 ? -8.418 -4.010 5.229 1.00 97.19 103 GLN A O 1
ATOM 814 N N . PHE A 1 104 ? -8.946 -3.713 3.064 1.00 97.62 104 PHE A N 1
ATOM 815 C CA . PHE A 1 104 ? -10.375 -3.525 3.307 1.00 97.62 104 PHE A CA 1
ATOM 816 C C . PHE A 1 104 ? -11.069 -4.811 3.734 1.00 97.62 104 PHE A C 1
ATOM 818 O O . PHE A 1 104 ? -11.819 -4.781 4.707 1.00 97.62 104 PHE A O 1
ATOM 825 N N . VAL A 1 105 ? -10.816 -5.933 3.058 1.00 97.88 105 VAL A N 1
ATOM 826 C CA . VAL A 1 105 ? -11.422 -7.227 3.403 1.00 97.88 105 VAL A CA 1
ATOM 827 C C . VAL A 1 105 ? -11.061 -7.605 4.838 1.00 97.88 105 VAL A C 1
ATOM 829 O O . VAL A 1 105 ? -11.949 -7.780 5.673 1.00 97.88 105 VAL A O 1
ATOM 832 N N . ILE A 1 106 ? -9.767 -7.647 5.160 1.00 97.88 106 ILE A N 1
ATOM 833 C CA . ILE A 1 106 ? -9.292 -8.065 6.483 1.00 97.88 106 ILE A CA 1
ATOM 834 C C . ILE A 1 106 ? -9.691 -7.032 7.540 1.00 97.88 106 ILE A C 1
ATOM 836 O O . ILE A 1 106 ? -10.274 -7.379 8.569 1.00 97.88 106 ILE A O 1
ATOM 840 N N . GLY A 1 107 ? -9.445 -5.748 7.283 1.00 96.94 107 GLY A N 1
ATOM 841 C CA . GLY A 1 107 ? -9.717 -4.695 8.253 1.00 96.94 107 GLY A CA 1
ATOM 842 C C . GLY A 1 107 ? -11.203 -4.531 8.574 1.00 96.94 107 GLY A C 1
ATOM 843 O O . GLY A 1 107 ? -11.550 -4.252 9.723 1.00 96.94 107 GLY A O 1
ATOM 844 N N . LYS A 1 108 ? -12.109 -4.766 7.614 1.00 95.88 108 LYS A N 1
ATOM 845 C CA . LYS A 1 108 ? -13.559 -4.773 7.870 1.00 95.88 108 LYS A CA 1
ATOM 846 C C . LYS A 1 108 ? -13.999 -5.983 8.682 1.00 95.88 108 LYS A C 1
ATOM 848 O O . LYS A 1 108 ? -14.837 -5.810 9.567 1.00 95.88 108 LYS A O 1
ATOM 853 N N . ILE A 1 109 ? -13.436 -7.165 8.426 1.00 97.69 109 ILE A N 1
ATOM 854 C CA . ILE A 1 109 ? -13.692 -8.363 9.239 1.00 97.69 109 ILE A CA 1
ATOM 855 C C . ILE A 1 109 ? -13.281 -8.093 10.691 1.00 97.69 109 ILE A C 1
ATOM 857 O O . ILE A 1 109 ? -14.104 -8.234 11.594 1.00 97.69 109 ILE A O 1
ATOM 861 N N . VAL A 1 110 ? -12.060 -7.599 10.914 1.00 96.94 110 VAL A N 1
ATOM 862 C CA . VAL A 1 110 ? -11.549 -7.267 12.256 1.00 96.94 110 VAL A CA 1
ATOM 863 C C . VAL A 1 110 ? -12.415 -6.206 12.939 1.00 96.94 110 VAL A C 1
ATOM 865 O O . VAL A 1 110 ? -12.800 -6.362 14.098 1.00 96.94 110 VAL A O 1
ATOM 868 N N . ALA A 1 111 ? -12.781 -5.142 12.220 1.00 94.81 111 ALA A N 1
ATOM 869 C CA . ALA A 1 111 ? -13.643 -4.097 12.760 1.00 94.81 111 ALA A CA 1
ATOM 870 C C . ALA A 1 111 ? -15.044 -4.612 13.122 1.00 94.81 111 ALA A C 1
ATOM 872 O O . ALA A 1 111 ? -15.630 -4.123 14.085 1.00 94.81 111 ALA A O 1
ATOM 873 N N . LYS A 1 112 ? 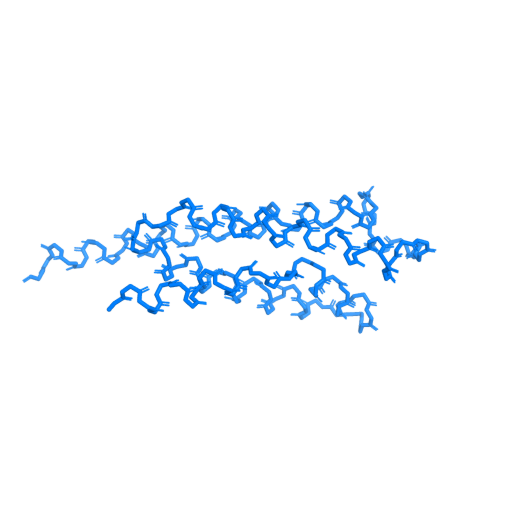-15.586 -5.583 12.377 1.00 95.06 112 LYS A N 1
ATOM 874 C CA . LYS A 1 112 ? -16.872 -6.221 12.682 1.00 95.06 112 LYS A CA 1
ATOM 875 C C . LYS A 1 112 ? -16.776 -7.089 13.937 1.00 95.06 112 LYS A C 1
ATOM 877 O O . LYS A 1 112 ? -17.592 -6.915 14.834 1.00 95.06 112 LYS A O 1
ATOM 882 N N . VAL A 1 113 ? -15.766 -7.958 14.025 1.00 95.56 113 VAL A N 1
ATOM 883 C CA . VAL A 1 113 ? -15.548 -8.839 15.188 1.00 95.56 113 VAL A CA 1
ATOM 884 C C . VAL A 1 113 ? -15.417 -8.025 16.474 1.00 95.56 113 VAL A C 1
ATOM 886 O O . VAL A 1 113 ? -16.095 -8.316 17.454 1.00 95.56 113 VAL A O 1
ATOM 889 N N . ARG A 1 114 ? -14.621 -6.949 16.459 1.00 93.19 114 ARG A N 1
ATOM 890 C CA . ARG A 1 114 ? -14.436 -6.104 17.645 1.00 93.19 114 ARG A CA 1
ATOM 891 C C . ARG A 1 114 ? -15.738 -5.458 18.133 1.00 93.19 114 ARG A C 1
ATOM 893 O O . ARG A 1 114 ? -15.988 -5.449 19.328 1.00 93.19 114 ARG A O 1
ATOM 900 N N . ARG A 1 115 ? -16.581 -4.966 17.220 1.00 88.62 115 ARG A N 1
ATOM 901 C CA . ARG A 1 115 ? -17.868 -4.343 17.585 1.00 88.62 115 ARG A CA 1
ATOM 902 C C . ARG A 1 115 ? -18.841 -5.333 18.212 1.00 88.62 115 ARG A C 1
ATOM 904 O O . ARG A 1 115 ? -19.578 -4.944 19.106 1.00 88.62 115 ARG A O 1
ATOM 911 N N . ASN A 1 116 ? -18.857 -6.575 17.732 1.00 90.88 116 ASN A N 1
ATOM 912 C CA . ASN A 1 116 ? -19.718 -7.609 18.300 1.00 90.88 116 ASN A CA 1
ATOM 913 C C . ASN A 1 116 ? -19.313 -7.922 19.748 1.00 90.88 116 ASN A C 1
ATOM 915 O O . ASN A 1 116 ? -20.185 -8.045 20.599 1.00 90.88 116 ASN A O 1
ATOM 919 N N . ASN A 1 117 ? -18.008 -7.977 20.036 1.00 88.56 117 ASN A N 1
ATOM 920 C CA . ASN A 1 117 ? -17.509 -8.203 21.395 1.00 88.56 117 ASN A CA 1
ATOM 921 C C . ASN A 1 117 ? -17.876 -7.047 22.345 1.00 88.56 117 ASN A C 1
ATOM 923 O O . ASN A 1 117 ? -18.283 -7.291 23.477 1.00 88.56 117 ASN A O 1
ATOM 927 N N . ASP A 1 118 ? -17.801 -5.799 21.871 1.00 83.00 118 ASP A N 1
ATOM 928 C CA . ASP A 1 118 ? -18.180 -4.616 22.658 1.00 83.00 118 ASP A CA 1
ATOM 929 C C . ASP A 1 118 ? -19.692 -4.579 23.003 1.00 83.00 118 ASP A C 1
ATOM 931 O O . ASP A 1 118 ? -20.085 -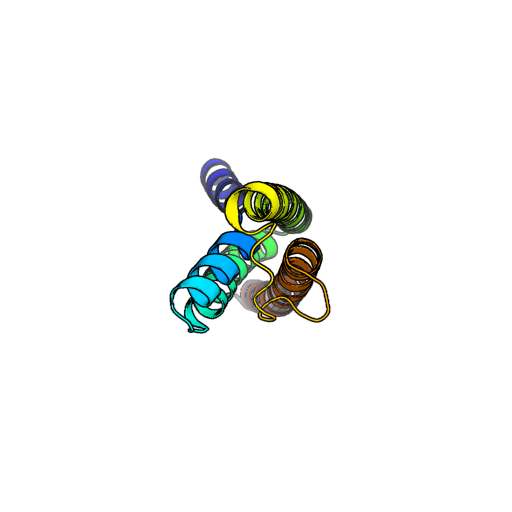3.845 23.900 1.00 83.00 118 ASP A O 1
ATOM 935 N N . GLN A 1 119 ? -20.553 -5.338 22.304 1.00 73.56 119 GLN A N 1
ATOM 936 C CA . GLN A 1 119 ? -21.999 -5.430 22.587 1.00 73.56 119 GLN A CA 1
ATOM 937 C C . GLN A 1 119 ? -22.366 -6.542 23.580 1.00 73.56 119 GLN A C 1
ATOM 939 O O . GLN A 1 119 ? -23.473 -6.545 24.112 1.00 73.56 119 GLN A O 1
ATOM 944 N N . THR A 1 120 ? -21.469 -7.505 23.794 1.00 70.00 120 THR A N 1
ATOM 945 C CA . THR A 1 120 ? -21.672 -8.652 24.693 1.00 70.00 120 THR A CA 1
ATOM 946 C C . THR A 1 120 ? -21.073 -8.452 26.088 1.00 70.00 120 THR A C 1
ATOM 948 O O . THR A 1 120 ? -21.142 -9.373 26.899 1.00 70.00 120 THR A O 1
ATOM 951 N N 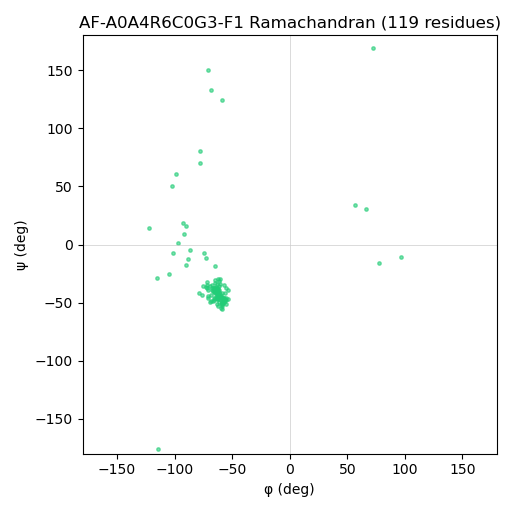. THR A 1 121 ? -20.473 -7.287 26.356 1.00 60.25 121 THR A N 1
ATOM 952 C CA . THR A 1 121 ? -19.841 -6.919 27.638 1.00 60.25 121 THR A CA 1
ATOM 953 C C . THR A 1 121 ? -20.577 -5.742 28.255 1.00 60.25 121 THR A C 1
ATOM 955 O O . THR A 1 121 ? -20.712 -5.728 29.496 1.00 60.25 121 THR A O 1
#

Foldseek 3Di:
DVVVLVVLLVLLLALLLQQLLVVCVVPVHNVSLVVSLVSLLVSLLVCVLVVNPVSSVVSLVNSLVVSLVVCCVPPPPVPPVSQPPLPSSRSSVVSSVVSSVSSCVNSVVSSVVVVVVVVVD

Secondary structure (DSSP, 8-state):
-HHHHHHHHHHTTS-HHHHHHHHHHHHT-SHHHHHHHHHHHHHHHHHHHTT-HHHHHHHHHHHHHHHHHHHHHHTTT---STTTTTHHHHHHHHHHHHHHHHHHHHHHHHHHHHHHHHH--

Organism: NCBI:txid69968

Solvent-accessible surface area (backbone atoms only — not comparable to full-atom values): 6385 Å² total; per-residue (Å²): 113,72,75,61,54,55,55,56,54,55,59,29,67,47,31,47,45,32,54,13,51,51,47,16,67,76,70,74,52,66,58,28,50,52,54,42,46,54,54,48,31,54,53,29,30,65,35,38,56,70,71,34,58,68,56,52,54,54,22,52,54,52,10,43,54,48,13,37,55,50,34,58,73,77,46,62,90,68,83,78,64,80,39,62,93,54,37,67,58,48,38,33,54,51,46,41,51,55,48,51,51,52,18,50,58,52,11,49,51,53,29,49,56,54,53,56,54,69,72,77,108

Mean predicted aligned error: 4.39 Å